Protein AF-A0A379WI39-F1 (afdb_monomer_lite)

pLDDT: mean 92.32, std 11.89, range [29.0, 98.25]

Radius of gyration: 22.96 Å; chains: 1; bounding box: 51×31×56 Å

Structure (mmCIF, N/CA/C/O backbone):
data_AF-A0A379WI39-F1
#
_entry.id   AF-A0A379WI39-F1
#
loop_
_atom_site.group_PDB
_atom_site.id
_atom_site.type_symbol
_atom_site.label_atom_id
_atom_site.label_alt_id
_atom_site.label_comp_id
_atom_site.label_asym_id
_atom_site.label_entity_id
_atom_site.label_seq_id
_atom_site.pdbx_PDB_ins_code
_atom_site.Cartn_x
_atom_site.Cartn_y
_atom_site.Cartn_z
_atom_site.occupancy
_atom_site.B_iso_or_equiv
_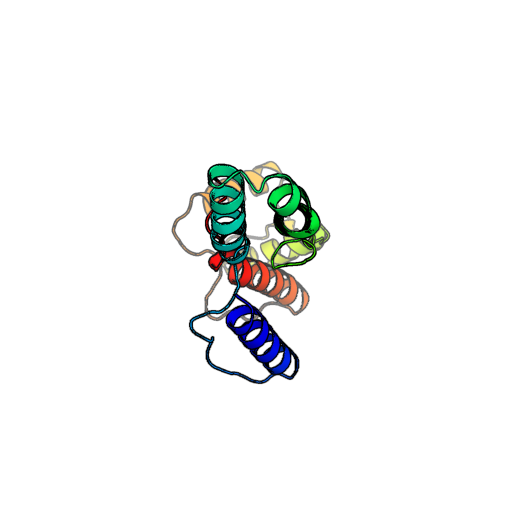atom_site.auth_seq_id
_atom_site.auth_comp_id
_atom_site.auth_asym_id
_atom_site.auth_atom_id
_atom_site.pdbx_PDB_model_num
ATOM 1 N N . MET A 1 1 ? -13.507 -6.486 20.618 1.00 90.75 1 MET A N 1
ATOM 2 C CA . MET A 1 1 ? -12.494 -5.606 19.985 1.00 90.75 1 MET A CA 1
ATOM 3 C C . MET A 1 1 ? -11.083 -5.820 20.531 1.00 90.75 1 MET A C 1
ATOM 5 O O . MET A 1 1 ? -10.222 -6.226 19.765 1.00 90.75 1 MET A O 1
ATOM 9 N N . ARG A 1 2 ? -10.839 -5.616 21.837 1.00 94.44 2 ARG A N 1
ATOM 10 C CA . ARG A 1 2 ? -9.501 -5.724 22.462 1.00 94.44 2 ARG A CA 1
ATOM 11 C C . ARG A 1 2 ? -8.707 -6.976 22.065 1.00 94.44 2 ARG A C 1
ATOM 13 O O . ARG A 1 2 ? -7.554 -6.861 21.680 1.00 94.44 2 ARG A O 1
ATOM 20 N N . ALA A 1 3 ? -9.335 -8.153 22.085 1.00 94.06 3 ALA A N 1
ATOM 21 C CA . ALA A 1 3 ? -8.680 -9.402 21.686 1.00 94.06 3 ALA A CA 1
ATOM 22 C C . ALA A 1 3 ? -8.171 -9.389 20.227 1.00 94.06 3 ALA A C 1
ATOM 24 O O . ALA A 1 3 ? -7.095 -9.905 19.954 1.00 94.06 3 ALA A O 1
ATOM 25 N N . ARG A 1 4 ? -8.901 -8.752 19.297 1.00 94.56 4 ARG A N 1
ATOM 26 C CA . ARG A 1 4 ? -8.486 -8.615 17.888 1.00 94.56 4 ARG A CA 1
ATOM 27 C C . ARG A 1 4 ? -7.301 -7.664 17.726 1.00 94.56 4 ARG A C 1
ATOM 29 O O . ARG A 1 4 ? -6.412 -7.948 16.929 1.00 94.56 4 ARG A O 1
ATOM 36 N N . LEU A 1 5 ? -7.281 -6.569 18.491 1.00 95.44 5 LEU A N 1
ATOM 37 C CA . LEU A 1 5 ? -6.147 -5.641 18.540 1.00 95.44 5 LEU A CA 1
ATOM 38 C C . LEU A 1 5 ? -4.887 -6.356 19.035 1.00 95.44 5 LEU A C 1
ATOM 40 O O . LEU A 1 5 ? -3.885 -6.353 18.330 1.00 95.44 5 LEU A O 1
ATOM 44 N N . MET A 1 6 ? -4.977 -7.049 20.174 1.00 95.88 6 MET A N 1
ATOM 45 C CA . MET A 1 6 ? -3.852 -7.798 20.747 1.00 95.88 6 MET A CA 1
ATOM 46 C C . MET A 1 6 ? -3.352 -8.895 19.800 1.00 95.88 6 MET A C 1
ATOM 48 O O . MET A 1 6 ? -2.160 -8.981 19.535 1.00 95.88 6 MET A O 1
ATOM 52 N N . ALA A 1 7 ? -4.258 -9.676 19.200 1.00 94.94 7 ALA A N 1
ATOM 53 C CA . ALA A 1 7 ? -3.880 -10.698 18.223 1.00 94.94 7 ALA A CA 1
ATOM 54 C C . ALA A 1 7 ? -3.191 -10.103 16.981 1.00 94.94 7 ALA A C 1
ATOM 56 O O . ALA A 1 7 ? -2.248 -10.690 16.452 1.00 94.94 7 ALA A O 1
ATOM 57 N N . THR A 1 8 ? -3.649 -8.935 16.517 1.00 95.69 8 THR A N 1
ATOM 58 C CA . THR A 1 8 ? -3.022 -8.225 15.393 1.00 95.69 8 THR A CA 1
ATOM 59 C C . THR A 1 8 ? -1.637 -7.713 15.771 1.00 95.69 8 THR A C 1
ATOM 61 O O . THR A 1 8 ? -0.699 -7.910 15.004 1.00 95.69 8 THR A O 1
ATOM 64 N N . GLN A 1 9 ? -1.496 -7.109 16.952 1.00 96.25 9 GLN A N 1
ATOM 65 C CA . GLN A 1 9 ? -0.221 -6.616 17.465 1.00 96.25 9 GLN A CA 1
ATOM 66 C C . GLN A 1 9 ? 0.806 -7.748 17.571 1.00 96.25 9 GLN A C 1
ATOM 68 O O . GLN A 1 9 ? 1.861 -7.660 16.949 1.00 96.25 9 GLN A O 1
ATOM 73 N N . SER A 1 10 ? 0.477 -8.842 18.265 1.00 95.69 10 SER A N 1
ATOM 74 C CA . SER A 1 10 ? 1.395 -9.977 18.425 1.00 95.69 10 SER A CA 1
ATOM 75 C C . SER A 1 10 ? 1.789 -10.597 17.082 1.00 95.69 10 SER A C 1
ATOM 77 O O . SER A 1 10 ? 2.948 -10.952 16.873 1.00 95.69 10 SER A O 1
ATOM 79 N N . TRP A 1 11 ? 0.847 -10.691 16.136 1.00 96.12 11 TRP A N 1
ATOM 80 C CA . TRP A 1 11 ? 1.156 -11.174 14.791 1.00 96.12 11 TRP A CA 1
ATOM 81 C C . TRP A 1 11 ? 2.109 -10.228 14.046 1.00 96.12 11 TRP A C 1
ATOM 83 O O . TRP A 1 11 ? 3.061 -10.692 13.422 1.00 96.12 11 TRP A O 1
ATOM 93 N N . LEU A 1 12 ? 1.894 -8.909 14.117 1.00 94.81 12 LEU A N 1
ATOM 94 C CA . LEU A 1 12 ? 2.781 -7.922 13.492 1.00 94.81 12 LEU A CA 1
ATOM 95 C C . LEU A 1 12 ? 4.182 -7.926 14.120 1.00 94.81 12 LEU A C 1
ATOM 97 O O . LEU A 1 12 ? 5.163 -7.876 13.382 1.00 94.81 12 LEU A O 1
ATOM 101 N N . GLU A 1 13 ? 4.292 -8.045 15.442 1.00 96.50 13 GLU A N 1
ATOM 102 C CA . GLU A 1 13 ? 5.575 -8.128 16.155 1.00 96.50 13 GLU A CA 1
ATOM 103 C C . GLU A 1 13 ? 6.396 -9.348 15.719 1.00 96.50 13 GLU A C 1
ATOM 105 O O . GLU A 1 13 ? 7.577 -9.218 15.399 1.00 96.50 13 GLU A O 1
ATOM 110 N N . ALA A 1 14 ? 5.771 -10.523 15.622 1.00 95.56 14 ALA A N 1
ATOM 111 C CA . ALA A 1 14 ? 6.433 -11.722 15.111 1.00 95.56 14 ALA A CA 1
ATOM 112 C C . ALA A 1 14 ? 6.872 -11.556 13.644 1.00 95.56 14 ALA A C 1
ATOM 114 O O . ALA A 1 14 ? 7.993 -11.903 13.269 1.00 95.56 14 ALA A O 1
ATOM 115 N N . ARG A 1 15 ? 6.025 -10.941 12.805 1.00 94.56 15 ARG A N 1
ATOM 116 C CA . ARG A 1 15 ? 6.365 -10.636 11.405 1.00 94.56 15 ARG A CA 1
ATOM 117 C C . ARG A 1 15 ? 7.549 -9.676 11.285 1.00 94.56 15 ARG A C 1
ATOM 119 O O . ARG A 1 15 ? 8.347 -9.846 10.366 1.00 94.56 15 ARG A O 1
ATOM 126 N N . LEU A 1 16 ? 7.662 -8.692 12.179 1.00 94.25 16 LEU A N 1
ATOM 127 C CA . LEU A 1 16 ? 8.796 -7.761 12.235 1.00 94.25 16 LEU A CA 1
ATOM 128 C C . LEU A 1 16 ? 10.098 -8.460 12.646 1.00 94.25 16 LEU A C 1
ATOM 130 O O . LEU A 1 16 ? 11.157 -8.097 12.147 1.00 94.25 16 LEU A O 1
ATOM 134 N N . LYS A 1 17 ? 10.019 -9.509 13.474 1.00 95.75 17 LYS A N 1
ATOM 135 C CA . LYS A 1 17 ? 11.155 -10.380 13.830 1.00 95.75 17 LYS A CA 1
ATOM 136 C C . LYS A 1 17 ? 11.545 -11.377 12.727 1.00 95.75 17 LYS A C 1
ATOM 138 O O . LYS A 1 17 ? 12.479 -12.151 12.903 1.00 95.75 17 LYS A O 1
ATOM 143 N N . GLY A 1 18 ? 10.845 -11.375 11.591 1.00 93.88 18 GLY A N 1
ATOM 144 C CA . GLY A 1 18 ? 11.093 -12.289 10.472 1.00 93.88 18 GLY A CA 1
ATOM 145 C C . GLY A 1 18 ? 10.376 -13.638 10.581 1.00 93.88 18 GLY A C 1
ATOM 146 O O . GLY A 1 18 ? 10.534 -14.489 9.703 1.00 93.88 18 GLY A O 1
ATOM 147 N N . GLU A 1 19 ? 9.545 -13.840 11.605 1.00 94.75 19 GLU A N 1
ATOM 148 C CA . GLU A 1 19 ? 8.811 -15.088 11.800 1.00 94.75 19 GLU A CA 1
ATOM 149 C C . GLU A 1 19 ? 7.648 -15.217 10.804 1.00 94.75 19 GLU A C 1
ATOM 151 O O . GLU A 1 19 ? 6.927 -14.262 10.489 1.00 94.75 19 GLU A O 1
ATOM 156 N N . LYS A 1 20 ? 7.424 -16.435 10.303 1.00 89.94 20 LYS A N 1
ATOM 157 C CA . LYS A 1 20 ? 6.329 -16.746 9.374 1.00 89.94 20 LYS A CA 1
ATOM 158 C C . LYS A 1 20 ? 5.200 -17.461 10.108 1.00 89.94 20 LYS A C 1
ATOM 160 O O . LYS A 1 20 ? 5.065 -18.675 10.017 1.00 89.94 20 LYS A O 1
ATOM 165 N N . LEU A 1 21 ? 4.367 -16.690 10.800 1.00 88.94 21 LEU A N 1
ATOM 166 C CA . LEU A 1 21 ? 3.165 -17.205 11.458 1.00 88.94 21 LEU A CA 1
ATOM 167 C C . LEU A 1 21 ? 1.931 -17.137 10.541 1.00 88.94 21 LEU A C 1
ATOM 169 O O . LEU A 1 21 ? 1.797 -16.180 9.759 1.00 88.94 21 LEU A O 1
ATOM 173 N N . PRO A 1 22 ? 0.998 -18.104 10.652 1.00 90.94 22 PRO A N 1
ATOM 174 C CA . PRO A 1 22 ? -0.302 -18.005 10.002 1.00 90.94 22 PRO A CA 1
ATOM 175 C C . PRO A 1 22 ? -1.044 -16.752 10.483 1.00 90.94 22 PRO A C 1
ATOM 177 O O . PRO A 1 22 ? -0.882 -16.301 11.617 1.00 90.94 22 PRO A O 1
ATOM 180 N N . LYS A 1 23 ? -1.848 -16.156 9.598 1.00 90.81 23 LYS A N 1
ATOM 181 C CA . LYS A 1 23 ? -2.651 -14.979 9.951 1.00 90.81 23 LYS A CA 1
ATOM 182 C C . LYS A 1 23 ? -3.746 -15.389 10.943 1.00 90.81 23 LYS A C 1
ATOM 184 O O . LYS A 1 23 ? -4.463 -16.347 10.651 1.00 90.81 23 LYS A O 1
ATOM 189 N N . PRO A 1 24 ? -3.932 -14.672 12.064 1.00 92.31 24 PRO A N 1
ATOM 190 C CA . PRO A 1 24 ? -5.048 -14.941 12.960 1.00 92.31 24 PRO A CA 1
ATOM 191 C C . PRO A 1 24 ? -6.375 -14.591 12.274 1.00 92.31 24 PRO A C 1
ATOM 193 O O . PRO A 1 24 ? -6.450 -13.626 11.512 1.00 92.31 24 PRO A O 1
ATOM 196 N N . ALA A 1 25 ? -7.443 -15.331 12.584 1.00 88.19 25 ALA A N 1
ATOM 197 C CA . ALA A 1 25 ? -8.763 -15.135 11.971 1.00 88.19 25 ALA A CA 1
ATOM 198 C C . ALA A 1 25 ? -9.328 -13.711 12.165 1.00 88.19 25 ALA A C 1
ATOM 2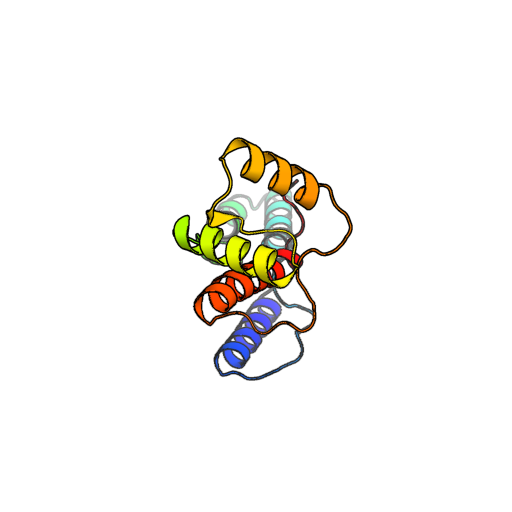00 O O . ALA A 1 25 ? -10.058 -13.203 11.322 1.00 88.19 25 ALA A O 1
ATOM 201 N N . GLY A 1 26 ? -8.969 -13.045 13.268 1.00 88.94 26 GLY A N 1
ATOM 202 C CA . GLY A 1 26 ? -9.448 -11.706 13.617 1.00 88.94 26 GLY A CA 1
ATOM 203 C C . GLY A 1 26 ? -8.550 -10.543 13.186 1.00 88.94 26 GLY A C 1
ATOM 204 O O . GLY A 1 26 ? -8.771 -9.441 13.699 1.00 88.94 26 GLY A O 1
ATOM 205 N N . LEU A 1 27 ? -7.554 -10.776 12.319 1.00 94.00 27 LEU A N 1
ATOM 206 C CA . LEU A 1 27 ? -6.553 -9.778 11.918 1.00 94.00 27 LEU A CA 1
ATOM 207 C C . LEU A 1 27 ? -7.206 -8.488 11.396 1.00 94.00 27 LEU A C 1
ATOM 209 O O . LEU A 1 27 ? -8.094 -8.526 10.540 1.00 94.00 27 LEU A O 1
ATOM 213 N N . LEU A 1 28 ? -6.749 -7.346 11.907 1.00 93.75 28 LEU A N 1
ATOM 214 C CA . LEU A 1 28 ? -7.193 -6.033 11.449 1.00 93.75 28 LEU A CA 1
ATOM 215 C C . LEU A 1 28 ? -6.379 -5.601 10.225 1.00 93.75 28 LEU A C 1
ATOM 217 O O . LEU A 1 28 ? -5.158 -5.473 10.281 1.00 93.75 28 LEU A O 1
ATOM 221 N N . THR A 1 29 ? -7.070 -5.382 9.113 1.00 92.56 29 THR A N 1
ATOM 222 C CA . THR A 1 29 ? -6.516 -4.950 7.823 1.00 92.56 29 THR A CA 1
ATOM 223 C C . THR A 1 29 ? -7.243 -3.739 7.243 1.00 92.56 29 THR A C 1
ATOM 225 O O . THR A 1 29 ? -6.687 -3.061 6.383 1.00 92.56 29 THR A O 1
ATOM 228 N N . GLN A 1 30 ? -8.469 -3.468 7.693 1.00 92.38 30 GLN A N 1
ATOM 229 C CA . GLN A 1 30 ? -9.341 -2.408 7.190 1.00 92.38 30 GLN A CA 1
ATOM 230 C C . GLN A 1 30 ? -9.916 -1.580 8.346 1.00 92.38 30 GLN A C 1
ATOM 232 O O . GLN A 1 30 ? -10.128 -2.095 9.446 1.00 92.38 30 GLN A O 1
ATOM 237 N N . ASN A 1 31 ? -10.178 -0.295 8.100 1.00 93.81 31 ASN A N 1
ATOM 238 C CA . ASN A 1 31 ? -10.674 0.626 9.129 1.00 93.81 31 ASN A CA 1
ATOM 239 C C . ASN A 1 31 ? -12.100 0.271 9.561 1.00 93.81 31 ASN A C 1
ATOM 241 O O . ASN A 1 31 ? -12.458 0.458 10.721 1.00 93.81 31 ASN A O 1
ATOM 245 N N . GLU A 1 32 ? -12.883 -0.295 8.650 1.00 94.38 32 GLU A N 1
ATOM 246 C CA . GLU A 1 32 ? -14.259 -0.756 8.834 1.00 94.38 32 GLU A CA 1
ATOM 247 C C . GLU A 1 32 ? -14.338 -1.767 9.981 1.00 94.38 32 GLU A C 1
ATOM 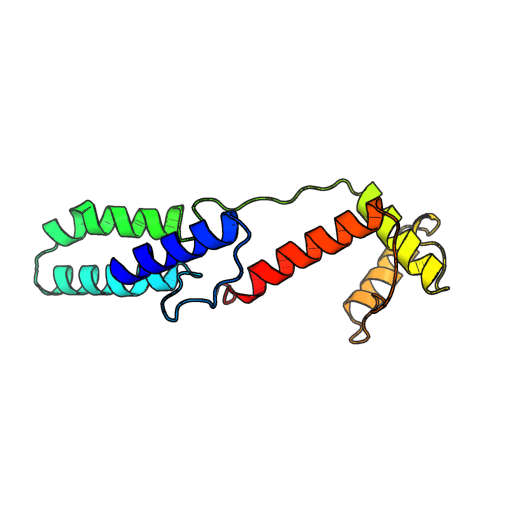249 O O . GLU A 1 32 ? -15.205 -1.676 10.845 1.00 94.38 32 GLU A O 1
ATOM 254 N N . GLN A 1 33 ? -13.329 -2.638 10.089 1.00 94.81 33 GLN A N 1
ATOM 255 C CA . GLN A 1 33 ? -13.240 -3.635 11.152 1.00 94.81 33 GLN A CA 1
ATOM 256 C C . GLN A 1 33 ? -13.083 -3.029 12.555 1.00 94.81 33 GLN A C 1
ATOM 258 O O . GLN A 1 33 ? -13.363 -3.727 13.530 1.00 94.81 33 GLN A O 1
ATOM 263 N N . LEU A 1 34 ? -12.612 -1.779 12.664 1.00 95.56 34 LEU A N 1
ATOM 264 C CA . LEU A 1 34 ? -12.616 -0.989 13.900 1.00 95.56 34 LEU A CA 1
ATOM 265 C C . LEU A 1 34 ? -13.896 -0.159 14.018 1.00 95.56 34 LEU A C 1
ATOM 267 O O . LEU A 1 34 ? -14.489 -0.095 15.094 1.00 95.56 34 LEU A O 1
ATOM 271 N N . TRP A 1 35 ? -14.301 0.471 12.915 1.00 96.94 35 TRP A N 1
ATOM 272 C CA . TRP A 1 35 ? -15.414 1.408 12.850 1.00 96.94 35 TRP A CA 1
ATOM 273 C C . TRP A 1 35 ? -16.749 0.758 13.202 1.00 96.94 35 TRP A C 1
ATOM 275 O O . TRP A 1 35 ? -17.433 1.254 14.089 1.00 96.94 35 TRP A O 1
ATOM 285 N N . GLU A 1 36 ? -17.107 -0.348 12.549 1.00 97.00 36 GLU A N 1
ATOM 286 C CA . GLU A 1 36 ? -18.417 -1.001 12.677 1.00 97.00 36 GLU A CA 1
ATOM 287 C C . GLU A 1 36 ? -18.832 -1.252 14.137 1.00 97.00 36 GLU A C 1
ATOM 289 O O . GLU A 1 36 ? -19.869 -0.735 14.556 1.00 97.00 36 GLU A O 1
ATOM 294 N N . PRO A 1 37 ? -18.042 -1.963 14.964 1.00 97.06 37 PRO A N 1
ATOM 295 C CA . PRO A 1 37 ? -18.437 -2.225 16.346 1.00 97.06 37 PRO A CA 1
ATOM 296 C C . PRO A 1 37 ? -18.415 -0.974 17.235 1.00 97.06 37 PRO A C 1
ATOM 298 O O . PRO A 1 37 ? -19.217 -0.887 18.159 1.00 97.06 37 PRO A O 1
ATOM 301 N N . LEU A 1 38 ? -17.530 -0.001 16.984 1.00 97.56 38 LEU A N 1
ATOM 302 C CA . LEU A 1 38 ? -17.522 1.257 17.745 1.00 97.56 38 LEU A CA 1
ATOM 303 C C . LEU A 1 38 ? -18.744 2.116 17.406 1.00 97.56 38 LEU A C 1
ATOM 305 O O . LEU A 1 38 ? -19.361 2.708 18.291 1.00 97.56 38 LEU A O 1
ATOM 309 N N . TYR A 1 39 ? -19.113 2.155 16.128 1.00 97.94 39 TYR A N 1
ATOM 310 C CA . TYR A 1 39 ? -20.255 2.911 15.645 1.00 97.94 39 TYR A CA 1
ATOM 311 C C . TYR A 1 39 ? -21.577 2.278 16.092 1.00 97.94 39 TYR A C 1
ATOM 313 O O . TYR A 1 39 ? -22.488 3.003 16.481 1.00 97.94 39 TYR A O 1
ATOM 321 N N . ALA A 1 40 ? -21.655 0.945 16.161 1.00 98.12 40 ALA A N 1
ATOM 322 C CA . ALA A 1 40 ? -22.796 0.247 16.754 1.00 98.12 40 ALA A CA 1
ATOM 323 C C . ALA A 1 40 ? -23.009 0.641 18.229 1.00 98.12 40 ALA A C 1
ATOM 325 O O . ALA A 1 40 ? -24.128 0.971 18.624 1.00 98.12 40 ALA A O 1
ATOM 326 N N . CYS A 1 41 ? -21.938 0.695 19.035 1.00 97.62 41 CYS A N 1
ATOM 327 C CA . CYS A 1 41 ? -22.021 1.196 20.412 1.00 97.62 41 CYS A CA 1
ATOM 328 C C . CYS A 1 41 ? -22.496 2.655 20.458 1.00 97.62 41 CYS A C 1
ATOM 330 O O . CYS A 1 41 ? -23.333 3.003 21.288 1.00 97.62 41 CYS A O 1
ATOM 332 N N . TYR A 1 42 ? -21.994 3.501 19.555 1.00 98.19 42 TYR A N 1
ATOM 333 C CA . TYR A 1 42 ? -22.385 4.909 19.478 1.00 98.19 42 TYR A CA 1
ATOM 334 C C . TYR A 1 42 ? -23.880 5.058 19.183 1.00 98.19 42 TYR A C 1
ATOM 336 O O . TYR A 1 42 ? -24.582 5.760 19.909 1.00 98.19 42 TYR A O 1
ATOM 344 N N . GLN A 1 43 ? -24.384 4.350 18.168 1.00 98.25 43 GLN A N 1
ATOM 345 C CA . GLN A 1 43 ? -25.803 4.362 17.809 1.00 98.25 43 GLN A CA 1
ATOM 346 C C . GLN A 1 43 ? -26.686 3.858 18.955 1.00 98.25 43 GLN A C 1
ATOM 348 O O . GLN A 1 43 ? -27.701 4.482 19.256 1.00 98.25 43 GLN A O 1
ATOM 353 N N . SER A 1 44 ? -26.277 2.783 19.636 1.00 98.19 44 SER A N 1
ATOM 354 C CA . SER A 1 44 ? -27.013 2.257 20.789 1.00 98.19 44 SER A CA 1
ATOM 355 C C . SER A 1 44 ? -27.079 3.262 21.940 1.00 98.19 44 SER A C 1
ATOM 357 O O . SER A 1 44 ? -28.151 3.465 22.503 1.00 98.19 44 SER A O 1
ATOM 359 N N . LEU A 1 45 ? -25.964 3.914 22.286 1.00 97.94 45 LEU A N 1
ATOM 360 C CA . LEU A 1 45 ? -25.940 4.914 23.358 1.00 97.94 45 LEU A CA 1
ATOM 361 C C . LEU A 1 45 ? -26.828 6.116 23.023 1.00 97.94 45 LEU A C 1
ATOM 363 O O . LEU A 1 45 ? -27.542 6.603 23.898 1.00 97.94 45 LEU A O 1
ATOM 367 N N . GLN A 1 46 ? -26.827 6.561 21.764 1.00 97.62 46 GLN A N 1
ATOM 368 C CA . GLN A 1 46 ? -27.707 7.644 21.325 1.00 97.62 46 GLN A CA 1
ATOM 369 C C . GLN A 1 46 ? -29.184 7.254 21.418 1.00 97.62 46 GLN A C 1
ATOM 371 O O . GLN A 1 46 ? -29.981 8.009 21.972 1.00 97.62 46 GLN A O 1
ATOM 376 N N . ALA A 1 47 ? -29.544 6.059 20.944 1.00 97.75 47 ALA A N 1
ATOM 377 C CA . ALA A 1 47 ? -30.919 5.564 21.004 1.00 97.75 47 ALA A CA 1
ATOM 378 C C . ALA A 1 47 ? -31.434 5.415 22.447 1.00 97.75 47 ALA A C 1
ATOM 380 O O . ALA A 1 47 ? -32.613 5.639 22.707 1.00 97.75 47 ALA A O 1
ATOM 381 N N . CYS A 1 48 ? -30.553 5.090 23.397 1.00 97.62 48 CYS A N 1
ATOM 382 C CA . CYS A 1 48 ? -30.889 4.974 24.818 1.00 97.62 48 CYS A CA 1
ATOM 383 C C . CYS A 1 48 ? -30.831 6.308 25.594 1.00 97.62 48 CYS A C 1
ATOM 385 O O . CYS A 1 48 ? -30.876 6.289 26.822 1.00 97.62 48 CYS A O 1
ATOM 387 N N . GLY A 1 49 ? -30.683 7.457 24.923 1.00 96.94 49 GLY A N 1
ATOM 388 C CA . GLY A 1 49 ? -30.615 8.771 25.581 1.00 96.94 49 GLY A CA 1
ATOM 389 C C . GLY A 1 49 ? -29.297 9.053 26.316 1.00 96.94 49 GLY A C 1
ATOM 390 O O . GLY A 1 49 ? -29.175 10.059 27.011 1.00 96.94 49 GLY A O 1
ATOM 391 N N . MET A 1 50 ? -28.274 8.212 26.140 1.00 97.12 50 ME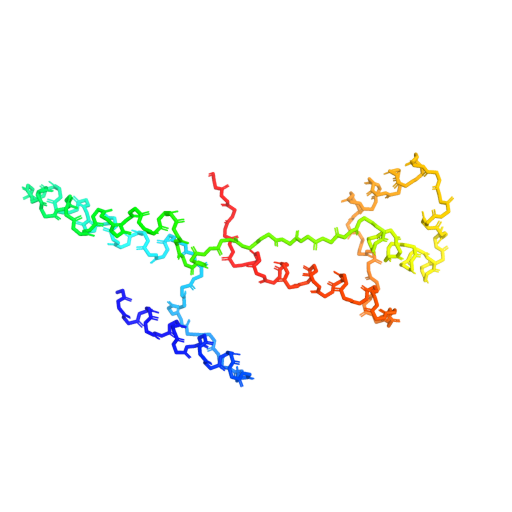T A N 1
ATOM 392 C CA . MET A 1 50 ? -26.942 8.355 26.745 1.00 97.12 50 MET A CA 1
ATOM 393 C C . MET A 1 50 ? -25.979 9.150 25.847 1.00 97.12 50 MET A C 1
ATOM 395 O O . MET A 1 50 ? -24.791 8.833 25.733 1.00 97.12 50 MET A O 1
ATOM 399 N N . GLY A 1 51 ? -26.476 10.206 25.200 1.00 95.62 51 GLY A N 1
ATOM 400 C CA . GLY A 1 51 ? -25.711 10.975 24.215 1.00 95.62 51 GLY A CA 1
ATOM 401 C C . GLY A 1 51 ? -24.465 11.664 24.776 1.00 95.62 51 GLY A C 1
ATOM 402 O O . 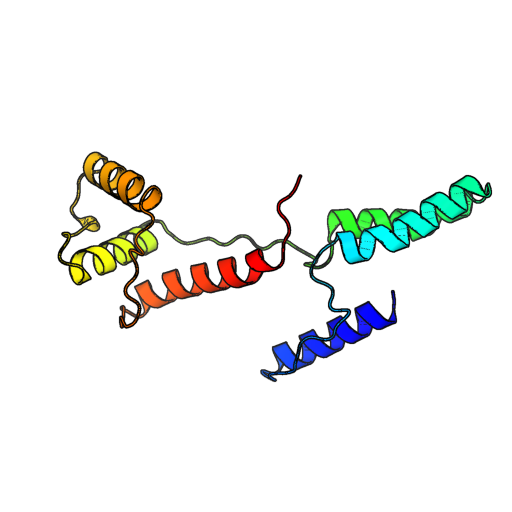GLY A 1 51 ? -23.465 11.778 24.072 1.00 95.62 51 GLY A O 1
ATOM 403 N N . ILE A 1 52 ? -24.474 12.057 26.055 1.00 96.81 52 ILE A N 1
ATOM 404 C CA . ILE A 1 52 ? -23.299 12.636 26.733 1.00 96.81 52 ILE A CA 1
ATOM 405 C C . ILE A 1 52 ? -22.140 11.627 26.756 1.00 96.81 52 ILE A C 1
ATOM 407 O O . ILE A 1 52 ? -21.004 11.987 26.465 1.00 96.81 52 ILE A O 1
ATOM 411 N N . ILE A 1 53 ? -22.435 10.350 27.025 1.00 95.88 53 ILE A N 1
ATOM 412 C CA . ILE A 1 53 ? -21.439 9.270 27.018 1.00 95.88 53 ILE A CA 1
ATOM 413 C C . ILE A 1 53 ? -20.993 8.980 25.581 1.00 95.88 53 ILE A C 1
ATOM 415 O O . ILE A 1 53 ? -19.796 8.885 25.309 1.00 95.88 53 ILE A O 1
ATOM 419 N N . ALA A 1 54 ? -21.945 8.888 24.643 1.00 96.44 54 ALA A N 1
ATOM 420 C CA . ALA A 1 54 ? -21.654 8.630 23.232 1.00 96.44 54 ALA A CA 1
ATOM 421 C C . ALA A 1 54 ? -20.708 9.684 22.628 1.00 96.44 54 ALA A C 1
ATOM 423 O O . ALA A 1 54 ? -19.808 9.347 21.859 1.00 96.44 54 ALA A O 1
ATOM 424 N N . ASN A 1 55 ? -20.899 10.953 22.998 1.00 97.19 55 ASN A N 1
ATOM 425 C CA . ASN A 1 55 ? -20.143 12.095 22.489 1.00 97.19 55 ASN A CA 1
ATOM 426 C C . ASN A 1 55 ? -18.829 12.377 23.246 1.00 97.19 55 ASN A C 1
ATOM 428 O O . ASN A 1 55 ? -18.154 13.350 22.916 1.00 97.19 55 ASN A O 1
ATOM 432 N N . GLY A 1 56 ? -18.462 11.548 24.229 1.00 97.12 56 GLY A N 1
ATOM 433 C CA . GLY A 1 56 ? -17.168 11.605 24.914 1.00 97.12 56 GLY A CA 1
ATOM 434 C C . GLY A 1 56 ? -16.076 10.814 24.182 1.00 97.12 56 GLY A C 1
ATOM 435 O O . GLY A 1 56 ? -15.910 10.906 22.965 1.00 97.12 56 GLY A O 1
ATOM 436 N N . GLU A 1 57 ? -15.347 9.972 24.919 1.00 97.25 57 GLU A N 1
ATOM 437 C CA . GLU A 1 57 ? -14.194 9.210 24.403 1.00 97.25 57 GLU A CA 1
ATOM 438 C C . GLU A 1 57 ? -14.523 8.292 23.214 1.00 97.25 57 GLU A C 1
ATOM 440 O O . GLU A 1 57 ? -13.658 8.005 22.376 1.00 97.25 57 GLU A O 1
ATOM 445 N N . LEU A 1 58 ? -15.772 7.824 23.115 1.00 97.38 58 LEU A N 1
ATOM 446 C CA . LEU A 1 58 ? -16.212 6.993 21.998 1.00 97.38 58 LEU A CA 1
ATOM 447 C C . LEU A 1 58 ? -16.196 7.774 20.679 1.00 97.38 58 LEU A C 1
ATOM 449 O O . LEU A 1 58 ? -15.684 7.273 19.674 1.00 97.38 58 LEU A O 1
ATOM 453 N N . LEU A 1 59 ? -16.702 9.009 20.686 1.00 97.69 59 LEU A N 1
ATOM 454 C CA . LEU A 1 59 ? -16.676 9.890 19.521 1.00 97.69 59 LEU A CA 1
ATOM 455 C C . LEU A 1 59 ? -15.240 10.260 19.133 1.00 97.69 59 LEU A C 1
ATOM 457 O O . LEU A 1 59 ? -14.896 10.235 17.948 1.00 97.69 59 LEU A O 1
ATOM 461 N N . ASP A 1 60 ? -14.380 10.526 20.115 1.00 98.06 60 ASP A N 1
ATOM 462 C CA . ASP A 1 60 ? -12.958 10.780 19.868 1.00 98.06 60 ASP A CA 1
ATOM 463 C C . ASP A 1 60 ? -12.263 9.572 19.237 1.00 98.06 60 ASP A C 1
ATOM 465 O O . ASP A 1 60 ? -11.480 9.711 18.293 1.00 98.06 60 ASP A O 1
ATOM 469 N N . THR A 1 61 ? -12.586 8.365 19.697 1.00 97.56 61 THR A N 1
ATOM 470 C CA . THR A 1 61 ? -12.040 7.132 19.123 1.00 97.56 61 THR A CA 1
ATOM 471 C C . THR A 1 61 ? -12.534 6.914 17.693 1.00 97.56 61 THR A C 1
ATOM 473 O O . THR A 1 61 ? -11.729 6.601 16.818 1.00 97.56 61 THR A O 1
ATOM 476 N N . LEU A 1 62 ? -13.819 7.152 17.408 1.00 97.81 62 LEU A N 1
ATOM 477 C CA . LEU A 1 62 ? -14.363 7.097 16.044 1.00 97.81 62 LEU A CA 1
ATOM 478 C C . LEU A 1 62 ? -13.642 8.077 15.104 1.00 97.81 62 LEU A C 1
ATOM 480 O O . LEU A 1 62 ? -13.235 7.697 14.001 1.00 97.81 62 LEU A O 1
ATOM 484 N N . ARG A 1 63 ? -13.405 9.316 15.553 1.00 97.75 63 ARG A N 1
ATOM 485 C CA . ARG A 1 63 ? -12.635 10.318 14.795 1.00 97.75 63 ARG A CA 1
ATOM 486 C C . ARG A 1 63 ? -11.204 9.848 14.526 1.00 97.75 63 ARG A C 1
ATOM 488 O O . ARG A 1 63 ? -10.738 9.949 13.391 1.00 97.75 63 ARG A O 1
ATOM 495 N N . ARG A 1 64 ? -10.527 9.262 15.520 1.00 97.69 64 ARG A N 1
ATOM 496 C CA . ARG A 1 64 ? -9.173 8.693 15.366 1.00 97.69 64 ARG A CA 1
ATOM 497 C C . ARG A 1 64 ? -9.140 7.522 14.383 1.00 97.69 64 ARG A C 1
ATOM 499 O O . ARG A 1 64 ? -8.207 7.433 13.591 1.00 97.69 64 ARG A O 1
ATOM 506 N N . VAL A 1 65 ? -10.162 6.665 14.368 1.00 95.88 65 VAL A N 1
ATOM 507 C CA . VAL A 1 65 ? -10.264 5.567 13.387 1.00 95.88 65 VAL A CA 1
ATOM 508 C C . VAL A 1 65 ? -10.359 6.104 11.955 1.00 95.88 65 VAL A C 1
ATOM 510 O O . VAL A 1 65 ? -9.749 5.533 11.055 1.00 95.88 65 VAL A O 1
ATOM 513 N N . LYS A 1 66 ? -11.072 7.212 11.723 1.00 92.94 66 LYS A N 1
ATOM 514 C CA . LYS A 1 66 ? -11.136 7.851 10.394 1.00 92.94 66 LYS A CA 1
ATOM 515 C C . LYS A 1 66 ? -9.854 8.606 10.036 1.00 92.94 66 LYS A C 1
ATOM 517 O O . LYS A 1 66 ? -9.441 8.559 8.882 1.00 92.94 66 LYS A O 1
ATOM 522 N N . CYS A 1 67 ? -9.245 9.292 11.002 1.00 93.94 67 CYS A N 1
ATOM 523 C CA . CYS A 1 67 ? -8.057 10.119 10.782 1.00 93.94 67 CYS A CA 1
ATOM 524 C C . CYS A 1 67 ? -6.785 9.279 10.578 1.00 93.94 67 CYS A C 1
ATOM 526 O O . CYS A 1 67 ? -6.039 9.519 9.632 1.00 93.94 67 CYS A O 1
ATOM 528 N N . PHE A 1 68 ? -6.575 8.268 11.423 1.00 95.00 68 PHE A N 1
ATOM 529 C CA . PHE A 1 68 ? -5.363 7.444 11.439 1.00 95.00 68 PHE A CA 1
ATOM 530 C C . PHE A 1 68 ? -5.619 6.020 10.930 1.00 95.00 68 PHE A C 1
ATOM 532 O O . PHE A 1 68 ? -4.898 5.498 10.077 1.00 95.00 68 PHE A O 1
ATOM 539 N N . GLY A 1 69 ? -6.685 5.391 11.430 1.00 92.62 69 GLY A N 1
ATOM 540 C CA . GLY A 1 69 ? -7.075 4.034 11.053 1.00 92.62 69 GLY A CA 1
ATOM 541 C C . GLY A 1 69 ? -6.051 2.952 11.404 1.00 92.62 69 GLY A C 1
ATOM 542 O O . GLY A 1 69 ? -5.120 3.162 12.177 1.00 92.62 69 GLY A O 1
ATOM 543 N N . VAL A 1 70 ? -6.228 1.771 10.809 1.00 93.19 70 VAL A N 1
ATOM 544 C CA . VAL A 1 70 ? -5.325 0.618 10.946 1.00 93.19 70 VAL A CA 1
ATOM 545 C C . VAL A 1 70 ? -3.881 0.917 10.512 1.00 93.19 70 VAL A C 1
ATOM 547 O O . VAL A 1 70 ? -2.976 0.474 11.216 1.00 93.19 70 VAL A O 1
ATOM 550 N N . PRO A 1 71 ? -3.606 1.635 9.399 1.00 91.12 71 PRO A N 1
ATOM 551 C CA . PRO A 1 71 ? -2.224 1.888 8.994 1.00 91.12 71 PRO A CA 1
ATOM 552 C C . PRO A 1 71 ? -1.528 2.976 9.823 1.00 91.12 71 PRO A C 1
ATOM 554 O O . PRO A 1 71 ? -0.330 3.164 9.631 1.00 91.12 71 PRO A O 1
ATOM 557 N N . LEU A 1 72 ? -2.245 3.679 10.714 1.00 92.31 72 LEU A N 1
ATOM 558 C CA . LEU A 1 72 ? -1.819 4.874 11.454 1.00 92.31 72 LEU A CA 1
ATOM 559 C C . LEU A 1 72 ? -1.539 6.086 10.549 1.00 92.31 72 LEU A C 1
ATOM 561 O O . LEU A 1 72 ? -2.154 7.136 10.711 1.00 92.31 72 LEU A O 1
ATOM 565 N N . VAL A 1 73 ? -0.641 5.934 9.578 1.00 90.69 73 VAL A N 1
ATOM 566 C CA . VAL A 1 73 ? -0.300 6.937 8.565 1.00 90.69 73 VAL A CA 1
ATOM 567 C C . VAL A 1 73 ? -0.193 6.244 7.208 1.00 90.69 73 VAL A C 1
ATOM 569 O O . VAL A 1 73 ? 0.307 5.124 7.092 1.00 90.69 73 VAL A O 1
ATOM 572 N N . ARG A 1 74 ? -0.679 6.902 6.152 1.00 87.88 74 ARG A N 1
ATOM 573 C CA . ARG A 1 74 ? -0.456 6.439 4.776 1.00 87.88 74 ARG A CA 1
ATOM 574 C C . ARG A 1 74 ? 0.925 6.888 4.316 1.00 87.88 74 ARG A C 1
ATOM 576 O O . ARG A 1 74 ? 1.296 8.034 4.529 1.00 87.88 74 ARG A O 1
ATOM 583 N N . ILE A 1 75 ? 1.656 5.979 3.687 1.00 90.62 75 ILE A N 1
ATOM 584 C CA . ILE A 1 75 ? 3.002 6.242 3.182 1.00 90.62 75 ILE A CA 1
ATOM 585 C C . ILE A 1 75 ? 2.904 6.553 1.692 1.00 90.62 75 ILE A C 1
ATOM 587 O O . ILE A 1 75 ? 2.246 5.814 0.954 1.00 90.62 75 ILE A O 1
ATOM 591 N N . ASP A 1 76 ? 3.591 7.609 1.274 1.00 92.25 76 ASP A N 1
ATOM 592 C CA . ASP A 1 76 ? 3.795 7.930 -0.133 1.00 92.25 76 ASP A CA 1
ATOM 593 C C . ASP A 1 76 ? 5.065 7.251 -0.645 1.00 92.25 76 ASP A C 1
ATOM 595 O O . ASP A 1 76 ? 6.106 7.264 0.012 1.00 92.25 76 ASP A O 1
ATOM 599 N N . ILE A 1 77 ? 4.978 6.668 -1.838 1.00 92.25 77 ILE A N 1
ATOM 600 C CA . ILE A 1 77 ? 6.128 6.099 -2.539 1.00 92.25 77 ILE A CA 1
ATOM 601 C C . ILE A 1 77 ? 6.585 7.113 -3.580 1.00 92.25 77 ILE A C 1
ATOM 603 O O . ILE A 1 77 ? 5.775 7.595 -4.372 1.00 92.25 77 ILE A O 1
ATOM 607 N N . ARG A 1 78 ? 7.878 7.439 -3.574 1.00 93.69 78 ARG A N 1
ATOM 608 C CA . ARG A 1 78 ? 8.497 8.349 -4.540 1.00 93.69 78 ARG A CA 1
ATOM 609 C C . ARG A 1 78 ? 9.727 7.690 -5.142 1.00 93.69 78 ARG A C 1
ATOM 611 O O . ARG A 1 78 ? 10.528 7.118 -4.410 1.00 93.69 78 ARG A O 1
ATOM 618 N N . GLN A 1 79 ? 9.841 7.791 -6.458 1.00 93.44 79 GLN A N 1
ATOM 619 C CA . GLN A 1 79 ? 10.980 7.334 -7.242 1.00 93.44 79 GLN A CA 1
ATOM 620 C C . GLN A 1 79 ? 11.144 8.278 -8.441 1.00 93.44 79 GLN A C 1
ATOM 622 O O . GLN A 1 79 ? 10.164 8.878 -8.893 1.00 93.44 79 GLN A O 1
ATOM 627 N N . GLU A 1 80 ? 12.371 8.464 -8.918 1.00 95.19 80 GLU A N 1
ATOM 628 C CA . GLU A 1 80 ? 12.640 9.322 -10.075 1.00 95.19 80 GLU A CA 1
ATOM 629 C C . GLU A 1 80 ? 12.179 8.677 -11.392 1.00 95.19 80 GLU A C 1
ATOM 631 O O . GLU A 1 80 ? 12.192 7.456 -11.562 1.00 95.19 80 GLU A O 1
ATOM 636 N N . SER A 1 81 ? 11.773 9.506 -12.357 1.00 94.06 81 SER A N 1
ATOM 637 C CA . SER A 1 81 ? 11.280 9.044 -13.663 1.00 94.06 81 SER A CA 1
ATOM 638 C C . SER A 1 81 ? 12.331 8.265 -14.458 1.00 94.06 81 SER A C 1
ATOM 640 O O . SER A 1 81 ? 11.978 7.339 -15.195 1.00 94.06 81 SER A O 1
ATOM 642 N N . THR A 1 82 ? 13.612 8.599 -14.287 1.00 95.50 82 THR A N 1
ATOM 643 C CA . THR A 1 82 ? 14.742 7.913 -14.928 1.00 95.50 82 THR A CA 1
ATOM 644 C C . THR A 1 82 ? 14.746 6.426 -14.581 1.00 95.50 82 THR A C 1
ATOM 646 O O . THR A 1 82 ? 14.744 5.594 -15.483 1.00 95.50 82 THR A O 1
ATOM 649 N N . ARG A 1 83 ? 14.567 6.077 -13.300 1.00 96.69 83 ARG A N 1
ATOM 650 C CA . ARG A 1 83 ? 14.544 4.685 -12.813 1.00 96.69 83 ARG A CA 1
ATOM 651 C C . ARG A 1 83 ? 13.436 3.851 -13.451 1.00 96.69 83 ARG A C 1
ATOM 653 O O . ARG A 1 83 ? 13.628 2.671 -13.737 1.00 96.69 83 ARG A O 1
ATOM 660 N N . HIS A 1 84 ? 12.273 4.457 -13.698 1.00 96.94 84 HIS A N 1
ATOM 661 C CA . HIS A 1 84 ? 11.167 3.803 -14.404 1.00 96.94 84 HIS A CA 1
ATOM 662 C C . HIS A 1 84 ? 11.454 3.623 -15.899 1.00 96.94 84 HIS A C 1
ATOM 664 O O . HIS A 1 84 ? 11.082 2.602 -16.479 1.00 96.94 84 HIS A O 1
ATOM 670 N N . THR A 1 85 ? 12.115 4.606 -16.510 1.00 97.06 85 THR A N 1
ATOM 671 C CA . THR A 1 85 ? 12.480 4.595 -17.931 1.00 97.06 85 THR A CA 1
ATOM 672 C C . THR A 1 85 ? 13.529 3.524 -18.217 1.00 97.06 85 THR A C 1
ATOM 674 O O . THR A 1 85 ? 13.323 2.715 -19.117 1.00 97.06 85 THR A O 1
ATOM 677 N N . GLU A 1 86 ? 14.574 3.443 -17.393 1.00 97.00 86 GLU A N 1
ATOM 678 C CA . GLU A 1 86 ? 15.603 2.395 -17.443 1.00 97.00 86 GLU A CA 1
ATOM 679 C C . GLU A 1 86 ? 14.997 1.000 -17.253 1.00 97.00 86 GLU A C 1
ATOM 681 O O . GLU A 1 86 ? 15.279 0.083 -18.022 1.00 97.00 86 GLU A O 1
ATOM 686 N N . ALA A 1 87 ? 14.098 0.841 -16.272 1.00 97.12 87 ALA A N 1
ATOM 687 C CA . ALA A 1 87 ? 13.428 -0.432 -16.019 1.00 97.12 87 ALA A CA 1
ATOM 688 C C . ALA A 1 87 ? 12.587 -0.894 -17.222 1.00 97.12 87 ALA A C 1
ATOM 690 O O . ALA A 1 87 ? 12.644 -2.062 -17.609 1.00 97.12 87 ALA A O 1
ATOM 691 N N . LEU A 1 88 ? 11.822 0.011 -17.844 1.00 97.00 88 LEU A N 1
ATOM 692 C CA . LEU A 1 88 ? 11.065 -0.288 -19.066 1.00 97.00 88 LEU A CA 1
ATOM 693 C C . LEU A 1 88 ? 11.979 -0.545 -20.273 1.00 97.00 88 LEU A C 1
ATOM 695 O O . LEU A 1 88 ? 11.684 -1.431 -21.080 1.00 97.00 88 LEU A O 1
ATOM 699 N N . GLY A 1 89 ? 13.097 0.175 -20.379 1.00 97.19 89 GLY A N 1
ATOM 700 C CA . GLY A 1 89 ? 14.154 -0.074 -21.361 1.00 97.19 89 GLY A CA 1
ATOM 701 C C . GLY A 1 89 ? 14.699 -1.489 -21.252 1.00 97.19 89 GLY A C 1
ATOM 702 O O . GLY A 1 89 ? 14.696 -2.244 -22.222 1.00 97.19 89 GLY A O 1
ATOM 703 N N . GLU A 1 90 ? 15.074 -1.903 -20.046 1.00 97.50 90 GLU A N 1
ATOM 704 C CA . GLU A 1 90 ? 15.600 -3.241 -19.795 1.00 97.50 90 GLU A CA 1
ATOM 705 C C . GLU A 1 90 ? 14.578 -4.335 -20.140 1.00 97.50 90 GLU A C 1
ATOM 707 O O . GLU A 1 90 ? 14.923 -5.311 -20.808 1.00 97.50 90 GLU A O 1
ATOM 712 N N . ILE A 1 91 ? 13.306 -4.138 -19.765 1.00 96.38 91 ILE A N 1
ATOM 713 C CA . ILE A 1 91 ? 12.205 -5.058 -20.102 1.00 96.38 91 ILE A CA 1
ATOM 714 C C . ILE A 1 91 ? 12.044 -5.184 -21.621 1.00 96.38 91 ILE A C 1
ATOM 716 O O . ILE A 1 91 ? 11.962 -6.293 -22.151 1.00 96.38 91 ILE A O 1
ATOM 720 N N . THR A 1 92 ? 11.975 -4.058 -22.333 1.00 96.75 92 THR A N 1
ATOM 721 C CA . THR A 1 92 ? 11.730 -4.048 -23.786 1.00 96.75 92 THR A CA 1
ATOM 722 C C . THR A 1 92 ? 12.896 -4.640 -24.572 1.00 96.75 92 THR A C 1
ATOM 724 O O . THR A 1 92 ? 12.650 -5.418 -25.502 1.00 96.75 92 THR A O 1
ATOM 727 N N . ARG A 1 93 ? 14.142 -4.378 -24.147 1.00 96.19 93 ARG A N 1
ATOM 728 C CA . ARG A 1 93 ? 15.351 -4.984 -24.726 1.00 96.19 93 ARG A CA 1
ATOM 729 C C . ARG A 1 93 ? 15.379 -6.490 -24.498 1.00 96.19 93 ARG A C 1
ATOM 731 O O . ARG A 1 93 ? 15.592 -7.243 -25.446 1.00 96.19 93 ARG A O 1
ATOM 738 N N . TYR A 1 94 ? 15.096 -6.940 -23.274 1.00 95.56 94 TYR A N 1
ATOM 739 C CA . TYR A 1 94 ? 15.052 -8.367 -22.940 1.00 95.56 94 TYR A CA 1
ATOM 740 C C . TYR A 1 94 ? 13.996 -9.130 -23.756 1.00 95.56 94 TYR A C 1
ATOM 742 O O . TYR A 1 94 ? 14.230 -10.259 -24.183 1.00 95.56 94 TYR A O 1
ATOM 750 N N . LEU A 1 95 ? 12.841 -8.510 -24.011 1.00 94.50 95 LEU A N 1
ATOM 751 C CA . LEU A 1 95 ? 11.758 -9.102 -24.800 1.00 94.50 95 LEU A CA 1
ATOM 752 C C . LEU A 1 95 ? 11.968 -9.011 -26.323 1.00 94.50 95 LEU A C 1
ATOM 754 O O . LEU A 1 95 ? 11.137 -9.525 -27.071 1.00 94.50 95 LEU A O 1
ATOM 758 N N . GLY A 1 96 ? 13.030 -8.345 -26.791 1.00 94.44 96 GLY A N 1
ATOM 759 C CA . GLY A 1 96 ? 13.280 -8.115 -28.218 1.00 94.44 96 GLY A CA 1
ATOM 760 C C . GLY A 1 96 ? 12.272 -7.170 -28.885 1.00 94.44 96 GLY A C 1
ATOM 761 O O . GLY A 1 96 ? 12.101 -7.219 -30.100 1.00 94.44 96 GLY A O 1
ATOM 762 N N . ILE A 1 97 ? 11.580 -6.330 -28.106 1.00 94.81 97 ILE A N 1
ATOM 763 C CA . ILE A 1 97 ? 10.574 -5.370 -28.603 1.00 94.81 97 ILE A CA 1
ATOM 764 C C . ILE A 1 97 ? 11.254 -4.102 -29.137 1.00 94.81 97 ILE A C 1
ATOM 766 O O . ILE A 1 97 ? 10.741 -3.452 -30.046 1.00 94.81 97 ILE A O 1
ATOM 770 N N . GLY A 1 98 ? 12.405 -3.748 -28.566 1.00 94.75 98 GLY A N 1
ATOM 771 C CA . GLY A 1 98 ? 13.167 -2.548 -28.889 1.00 94.75 98 GLY A CA 1
ATOM 772 C C . GLY A 1 98 ? 13.802 -1.956 -27.638 1.00 94.75 98 GLY A C 1
ATOM 773 O O . GLY A 1 98 ? 13.871 -2.618 -26.607 1.00 94.75 98 GLY A O 1
ATOM 774 N N . ASP A 1 99 ? 14.252 -0.709 -27.732 1.00 96.06 99 ASP A N 1
ATOM 775 C CA . ASP A 1 99 ? 14.821 0.029 -26.610 1.00 96.06 99 ASP A CA 1
ATOM 776 C C . ASP A 1 99 ? 13.940 1.231 -26.252 1.00 96.06 99 ASP A C 1
ATOM 778 O O . ASP A 1 99 ? 14.027 2.282 -26.893 1.00 96.06 99 ASP A O 1
ATOM 782 N N . TYR A 1 100 ? 13.100 1.066 -25.223 1.00 97.31 100 TYR A N 1
ATOM 783 C CA . TYR A 1 100 ? 12.172 2.101 -24.752 1.00 97.31 100 TYR A CA 1
ATOM 784 C C . TYR A 1 100 ? 12.859 3.442 -24.467 1.00 97.31 100 TYR A C 1
ATOM 786 O O . TYR A 1 100 ? 12.253 4.489 -24.675 1.00 97.31 100 TYR A O 1
ATOM 794 N N . GLU A 1 101 ? 14.114 3.446 -24.013 1.00 95.56 101 GLU A N 1
ATOM 795 C CA . GLU A 1 101 ? 14.833 4.677 -23.657 1.00 95.56 101 GLU A CA 1
ATOM 796 C C . GLU A 1 101 ? 15.061 5.571 -24.883 1.00 95.56 101 GLU A C 1
ATOM 798 O O . GLU A 1 101 ? 14.874 6.789 -24.804 1.00 95.56 101 GLU A O 1
ATOM 803 N N . SER A 1 102 ? 15.365 4.939 -26.021 1.00 96.75 102 SER A N 1
ATOM 804 C CA . SER A 1 102 ? 15.649 5.578 -27.311 1.00 96.75 102 SER A CA 1
ATOM 805 C C . SER A 1 102 ? 14.409 6.066 -28.070 1.00 96.75 102 SER A C 1
ATOM 807 O O . SER A 1 102 ? 14.531 6.808 -29.045 1.00 96.75 102 SER A O 1
ATOM 809 N N . TRP A 1 103 ? 13.213 5.643 -27.655 1.00 97.69 103 TRP A N 1
ATOM 810 C CA . TRP A 1 103 ? 11.971 5.963 -28.353 1.00 97.69 103 TRP A CA 1
ATOM 811 C C . TRP A 1 103 ? 11.565 7.428 -28.206 1.00 97.69 103 TRP A C 1
ATOM 813 O O . TRP A 1 103 ? 11.793 8.064 -27.169 1.00 97.69 103 TRP A O 1
ATOM 823 N N . SER A 1 104 ? 10.887 7.938 -29.239 1.00 97.94 104 SER A N 1
ATOM 824 C CA . SER A 1 104 ? 10.209 9.229 -29.160 1.00 97.94 104 SER A CA 1
ATOM 825 C C . SER A 1 104 ? 9.091 9.181 -28.112 1.00 97.94 104 SER A C 1
ATOM 827 O O . SER A 1 104 ? 8.570 8.118 -27.775 1.00 97.94 104 SER A O 1
ATOM 829 N N . GLU A 1 105 ? 8.685 10.341 -27.599 1.00 97.56 105 GLU A N 1
ATOM 830 C CA . GLU A 1 105 ? 7.599 10.414 -26.615 1.00 97.56 105 GLU A CA 1
ATOM 831 C C . GLU A 1 105 ? 6.274 9.847 -27.163 1.00 97.56 105 GLU A C 1
ATOM 833 O O . GLU A 1 105 ? 5.551 9.151 -26.452 1.00 97.56 105 GLU A O 1
ATOM 838 N N . ALA A 1 106 ? 5.985 10.066 -28.451 1.00 98.06 106 ALA A N 1
ATOM 839 C CA . ALA A 1 106 ? 4.812 9.496 -29.113 1.00 98.06 106 ALA A CA 1
ATOM 840 C C . ALA A 1 106 ? 4.850 7.957 -29.129 1.00 98.06 106 ALA A C 1
ATOM 842 O O . ALA A 1 106 ? 3.846 7.310 -28.823 1.00 98.06 106 ALA A O 1
ATOM 843 N N . ASP A 1 107 ? 6.014 7.368 -29.416 1.00 97.56 107 ASP A N 1
ATOM 844 C CA . ASP A 1 107 ? 6.190 5.911 -29.435 1.00 97.56 107 ASP A CA 1
ATOM 845 C C . ASP A 1 107 ? 6.094 5.311 -28.025 1.00 97.56 107 ASP A C 1
ATOM 847 O O . ASP A 1 107 ? 5.455 4.272 -27.831 1.00 97.56 107 ASP A O 1
ATOM 851 N N . LYS A 1 108 ? 6.658 5.996 -27.017 1.00 97.81 108 LYS A N 1
ATOM 852 C CA . LYS A 1 108 ? 6.536 5.622 -25.598 1.00 97.81 108 LYS A CA 1
ATOM 853 C C . LYS A 1 108 ? 5.073 5.561 -25.168 1.00 97.81 108 LYS A C 1
ATOM 855 O O . LYS A 1 108 ? 4.635 4.549 -24.619 1.00 97.81 108 LYS A O 1
ATOM 860 N N . GLN A 1 109 ? 4.295 6.602 -25.466 1.00 98.19 109 GLN A N 1
ATOM 861 C CA . GLN A 1 109 ? 2.869 6.641 -25.138 1.00 98.19 109 GLN A CA 1
ATOM 862 C C . GLN A 1 109 ? 2.079 5.554 -25.871 1.00 98.19 109 GLN A C 1
ATOM 864 O O . GLN A 1 109 ? 1.288 4.848 -25.242 1.00 98.19 109 GLN A O 1
ATOM 869 N N . ALA A 1 110 ? 2.320 5.369 -27.173 1.00 97.56 110 ALA A N 1
ATOM 870 C CA . ALA A 1 110 ? 1.651 4.338 -27.963 1.00 97.56 110 ALA A CA 1
ATOM 871 C C . ALA A 1 110 ? 1.920 2.929 -27.407 1.00 97.56 110 ALA A C 1
ATOM 873 O O . ALA A 1 110 ? 0.989 2.129 -27.261 1.00 97.56 110 ALA A O 1
ATOM 874 N N . PHE A 1 111 ? 3.171 2.640 -27.034 1.00 96.94 111 PHE A N 1
ATOM 875 C CA . PHE A 1 111 ? 3.541 1.393 -26.372 1.00 96.94 111 PHE A CA 1
ATOM 876 C C . PHE A 1 111 ? 2.822 1.219 -25.032 1.00 96.94 111 PHE A C 1
ATOM 878 O O . PHE A 1 111 ? 2.172 0.195 -24.819 1.00 96.94 111 PHE A O 1
ATOM 885 N N . LEU A 1 112 ? 2.889 2.217 -24.145 1.00 97.44 112 LEU A N 1
ATOM 886 C CA . LEU A 1 112 ? 2.280 2.133 -22.816 1.00 97.44 112 LEU A CA 1
ATOM 887 C C . LEU A 1 112 ? 0.765 1.927 -22.893 1.00 97.44 112 LEU A C 1
ATOM 889 O O . LEU A 1 112 ? 0.235 1.058 -22.206 1.00 97.44 112 LEU A O 1
ATOM 893 N N . ILE A 1 113 ? 0.064 2.670 -23.753 1.00 97.56 113 ILE A N 1
ATOM 894 C CA . ILE A 1 113 ? -1.388 2.532 -23.935 1.00 97.56 113 ILE A CA 1
ATOM 895 C C . ILE A 1 113 ? -1.736 1.129 -24.444 1.00 97.56 113 ILE A C 1
ATOM 897 O O . ILE A 1 113 ? -2.701 0.521 -23.972 1.00 97.56 113 ILE A O 1
ATOM 901 N N . ARG A 1 114 ? -0.952 0.591 -25.385 1.00 96.12 114 ARG A N 1
ATOM 902 C CA . ARG A 1 114 ? -1.157 -0.765 -25.902 1.00 96.12 114 ARG A CA 1
ATOM 903 C C . ARG A 1 114 ? -0.978 -1.815 -24.808 1.00 96.12 114 ARG A C 1
ATOM 905 O O . ARG A 1 114 ? -1.852 -2.665 -24.643 1.00 96.12 114 ARG A O 1
ATOM 912 N N . GLU A 1 115 ? 0.119 -1.754 -24.055 1.00 96.25 115 GLU A N 1
ATOM 913 C CA . GLU A 1 115 ? 0.409 -2.745 -23.012 1.00 96.25 115 GLU A CA 1
ATOM 914 C C . GLU A 1 115 ? -0.532 -2.620 -21.803 1.00 96.25 115 GLU A C 1
ATOM 916 O O . GLU A 1 115 ? -0.930 -3.638 -21.244 1.00 96.25 115 GLU A O 1
ATOM 921 N N . LEU A 1 116 ? -0.978 -1.410 -21.440 1.00 96.25 116 LEU A N 1
ATOM 922 C CA . LEU A 1 116 ? -1.969 -1.200 -20.372 1.00 96.25 116 LEU A CA 1
ATOM 923 C C . LEU A 1 116 ? -3.342 -1.805 -20.701 1.00 96.25 116 LEU A C 1
ATOM 925 O O . LEU A 1 116 ? -4.046 -2.251 -19.796 1.00 96.25 116 LEU A O 1
ATOM 929 N N . ASN A 1 117 ? -3.722 -1.844 -21.981 1.00 95.56 117 ASN A N 1
ATOM 930 C CA . ASN A 1 117 ? -4.960 -2.486 -22.439 1.00 95.56 117 ASN A CA 1
ATOM 931 C C . ASN A 1 117 ? -4.798 -3.993 -22.707 1.00 95.56 117 ASN A C 1
ATOM 933 O O . ASN A 1 117 ? -5.786 -4.713 -22.887 1.00 95.56 117 ASN A O 1
ATOM 937 N N . SER A 1 118 ? -3.561 -4.488 -22.742 1.00 94.88 118 SER A N 1
ATOM 938 C CA . SER A 1 118 ? -3.267 -5.892 -22.993 1.00 94.88 118 SER A CA 1
ATOM 939 C C . SER A 1 118 ? -3.606 -6.754 -21.777 1.00 94.88 118 SER A C 1
ATOM 941 O O . SER A 1 118 ? -3.231 -6.468 -20.644 1.00 94.88 118 SER A O 1
ATOM 943 N N . LYS A 1 119 ? -4.278 -7.887 -22.012 1.00 93.62 119 LYS A N 1
ATOM 944 C CA . LYS A 1 119 ? -4.472 -8.933 -20.989 1.00 93.62 119 LYS A CA 1
ATOM 945 C C . LYS A 1 119 ? -3.266 -9.869 -20.875 1.00 93.62 119 LYS A C 1
ATOM 947 O O . LYS A 1 119 ? -3.211 -10.692 -19.960 1.00 93.62 119 LYS A O 1
ATOM 952 N N . ARG A 1 120 ? -2.328 -9.798 -21.828 1.00 92.88 120 ARG A N 1
ATOM 953 C CA . ARG A 1 120 ? -1.124 -10.628 -21.835 1.00 92.88 120 ARG A CA 1
ATOM 954 C C . ARG A 1 120 ? -0.108 -10.032 -20.854 1.00 92.88 120 ARG A C 1
ATOM 956 O O . ARG A 1 120 ? 0.210 -8.855 -20.978 1.00 92.88 120 ARG A O 1
ATOM 963 N N . PRO A 1 121 ? 0.447 -10.824 -19.919 1.00 92.38 121 PRO A N 1
ATOM 964 C CA . PRO A 1 121 ? 1.497 -10.340 -19.031 1.00 92.38 121 PRO A CA 1
ATOM 965 C C . PRO A 1 121 ? 2.743 -9.904 -19.810 1.00 92.38 121 PRO A C 1
ATOM 967 O O . PRO A 1 121 ? 3.281 -10.693 -20.589 1.00 92.38 121 PRO A O 1
ATOM 970 N N . LEU A 1 122 ? 3.200 -8.674 -19.561 1.00 92.38 122 LEU A N 1
ATOM 971 C CA . LEU A 1 122 ? 4.439 -8.134 -20.126 1.00 92.38 122 LEU A CA 1
ATOM 972 C C . LEU A 1 122 ? 5.679 -8.658 -19.386 1.00 92.38 122 LEU A C 1
ATOM 974 O O . LEU A 1 122 ? 6.667 -9.024 -20.010 1.00 92.38 122 LEU A O 1
ATOM 978 N N . LEU A 1 123 ? 5.625 -8.720 -18.051 1.00 93.56 123 LEU A N 1
ATOM 979 C CA . LEU A 1 123 ? 6.764 -9.132 -17.229 1.00 93.56 123 LEU A CA 1
ATOM 980 C C . LEU A 1 123 ? 7.050 -10.638 -17.384 1.00 93.56 123 LEU A C 1
ATOM 982 O O . LEU A 1 123 ? 6.164 -11.455 -17.091 1.00 93.56 123 LEU A O 1
ATOM 986 N N . PRO A 1 124 ? 8.274 -11.032 -17.785 1.00 90.50 124 PRO A N 1
ATOM 987 C CA . PRO A 1 124 ? 8.663 -12.436 -17.819 1.00 90.50 124 PRO A CA 1
ATOM 988 C C . PRO A 1 124 ? 8.632 -13.054 -16.415 1.00 90.50 124 PRO A C 1
ATOM 990 O O . PRO A 1 124 ? 8.984 -12.412 -15.427 1.00 90.50 124 PRO A O 1
ATOM 993 N N . ARG A 1 125 ? 8.230 -14.327 -16.312 1.00 86.06 125 ARG A N 1
ATOM 994 C CA . ARG A 1 125 ? 8.129 -15.021 -15.012 1.00 86.06 125 ARG A CA 1
ATOM 995 C C . ARG A 1 125 ? 9.488 -15.371 -14.405 1.00 86.06 125 ARG A C 1
ATOM 997 O O . ARG A 1 125 ? 9.638 -15.285 -13.192 1.00 86.06 125 ARG A O 1
ATOM 1004 N N . ASN A 1 126 ? 10.437 -15.764 -15.250 1.00 87.69 126 ASN A N 1
ATOM 1005 C CA . ASN A 1 126 ? 11.773 -16.210 -14.863 1.00 87.69 126 ASN A CA 1
ATOM 1006 C C . ASN A 1 126 ? 12.798 -15.303 -15.544 1.00 87.69 126 ASN A C 1
ATOM 1008 O O . ASN A 1 126 ? 13.395 -15.679 -16.549 1.00 87.69 126 ASN A O 1
ATOM 1012 N N . TRP A 1 127 ? 12.928 -14.081 -15.039 1.00 92.62 127 TRP A N 1
ATOM 1013 C CA . TRP A 1 127 ? 13.889 -13.104 -15.535 1.00 92.62 127 TRP A CA 1
ATOM 1014 C C . TRP A 1 127 ? 14.708 -12.548 -14.376 1.00 92.62 127 TRP A C 1
ATOM 1016 O O . TRP A 1 127 ? 14.170 -12.275 -13.302 1.00 92.62 127 TRP A O 1
ATOM 1026 N N . GLU A 1 128 ? 16.008 -12.403 -14.611 1.00 94.31 128 GLU A N 1
ATOM 1027 C CA . GLU A 1 128 ? 16.961 -11.800 -13.688 1.00 94.31 128 GLU A CA 1
ATOM 1028 C C . GLU A 1 128 ? 17.327 -10.398 -14.192 1.00 94.31 128 GLU A C 1
ATOM 1030 O O . GLU A 1 128 ? 18.267 -10.259 -14.974 1.00 94.31 128 GLU A O 1
ATOM 1035 N N . PRO A 1 129 ? 16.578 -9.358 -13.782 1.00 95.69 129 PRO A N 1
ATOM 1036 C CA . PRO A 1 129 ? 16.932 -7.985 -14.101 1.00 95.69 129 PRO A CA 1
ATOM 1037 C C . PRO A 1 129 ? 18.164 -7.526 -13.318 1.00 95.69 129 PRO A C 1
ATOM 1039 O O . PRO A 1 129 ? 18.531 -8.132 -12.295 1.00 95.69 129 PRO A O 1
ATOM 1042 N N . SER A 1 130 ? 18.728 -6.396 -13.744 1.00 96.88 130 SER A N 1
ATOM 1043 C CA . SER A 1 130 ? 19.687 -5.611 -12.964 1.00 96.88 130 SER A CA 1
ATOM 1044 C C . SER A 1 130 ? 19.155 -5.297 -11.557 1.00 96.88 130 SER A C 1
ATOM 1046 O O . SER A 1 130 ? 17.948 -5.324 -11.302 1.00 96.88 130 SER A O 1
ATOM 1048 N N . ASN A 1 131 ? 20.054 -4.995 -10.614 1.00 96.88 131 ASN A N 1
ATOM 1049 C CA . ASN A 1 131 ? 19.660 -4.658 -9.238 1.00 96.88 131 ASN A CA 1
ATOM 1050 C C . ASN A 1 131 ? 18.715 -3.452 -9.195 1.00 96.88 131 ASN A C 1
ATOM 1052 O O . ASN A 1 131 ? 17.730 -3.460 -8.457 1.00 96.88 131 ASN A O 1
ATOM 1056 N N . ASP A 1 132 ? 18.991 -2.467 -10.039 1.00 96.44 132 ASP A N 1
ATOM 1057 C CA . ASP A 1 132 ? 18.221 -1.244 -10.157 1.00 96.44 132 ASP A CA 1
ATOM 1058 C C . ASP A 1 132 ? 16.804 -1.541 -10.654 1.00 96.44 132 ASP A C 1
ATOM 1060 O O . ASP A 1 132 ? 15.820 -1.133 -10.025 1.00 96.44 132 ASP A O 1
ATOM 1064 N N . THR A 1 133 ? 16.651 -2.292 -11.742 1.00 96.88 133 THR A N 1
ATOM 1065 C CA . THR A 1 133 ? 15.328 -2.679 -12.256 1.00 96.88 133 THR A CA 1
ATOM 1066 C C . THR A 1 133 ? 14.593 -3.615 -11.294 1.00 96.88 133 THR A C 1
ATOM 1068 O O . THR A 1 133 ? 13.377 -3.499 -11.109 1.00 96.88 133 THR A O 1
ATOM 1071 N N . ARG A 1 134 ? 15.317 -4.508 -10.608 1.00 96.69 134 ARG A N 1
ATOM 1072 C CA . ARG A 1 134 ? 14.754 -5.397 -9.582 1.00 96.69 134 ARG A CA 1
ATOM 1073 C C . ARG A 1 134 ? 14.125 -4.622 -8.431 1.00 96.69 134 ARG A C 1
ATOM 1075 O O . ARG A 1 134 ? 13.039 -4.999 -7.995 1.00 96.69 134 ARG A O 1
ATOM 1082 N N . GLU A 1 135 ? 14.785 -3.572 -7.946 1.00 96.81 135 GLU A N 1
ATOM 1083 C CA . GLU A 1 135 ? 14.265 -2.717 -6.872 1.00 96.81 135 GLU A CA 1
ATOM 1084 C C . GLU A 1 135 ? 12.915 -2.110 -7.267 1.00 96.81 135 GLU A C 1
ATOM 1086 O O . GLU A 1 135 ? 11.932 -2.304 -6.551 1.00 96.81 135 GLU A O 1
ATOM 1091 N N . VAL A 1 136 ? 12.829 -1.499 -8.454 1.00 96.94 136 VAL A N 1
ATOM 1092 C CA . VAL A 1 136 ? 11.592 -0.883 -8.965 1.00 96.94 136 VAL A CA 1
ATOM 1093 C C . VAL A 1 136 ? 10.448 -1.905 -9.014 1.00 96.94 136 VAL A C 1
ATOM 1095 O O . VAL A 1 136 ? 9.339 -1.645 -8.533 1.00 96.94 136 VAL A O 1
ATOM 1098 N N . LEU A 1 137 ? 10.717 -3.102 -9.544 1.00 95.75 137 LEU A N 1
ATOM 1099 C CA . LEU A 1 137 ? 9.719 -4.168 -9.659 1.00 95.75 137 LEU A CA 1
ATOM 1100 C C . LEU A 1 137 ? 9.286 -4.727 -8.295 1.00 95.75 137 LEU A C 1
ATOM 1102 O O . LEU A 1 137 ? 8.091 -4.954 -8.067 1.00 95.75 137 LEU A O 1
ATOM 1106 N N . GLU A 1 138 ? 10.224 -4.947 -7.371 1.00 95.12 138 GLU A N 1
ATOM 1107 C CA . GLU A 1 138 ? 9.910 -5.428 -6.022 1.00 95.12 138 GLU A CA 1
ATOM 1108 C C . GLU A 1 138 ? 9.152 -4.373 -5.204 1.00 95.12 138 GLU A C 1
ATOM 1110 O O . GLU A 1 138 ? 8.202 -4.727 -4.497 1.00 95.12 138 GLU A O 1
ATOM 1115 N N . THR A 1 139 ? 9.454 -3.084 -5.372 1.00 95.56 139 THR A N 1
ATOM 1116 C CA . THR A 1 139 ? 8.688 -1.986 -4.768 1.00 95.56 139 THR A CA 1
ATOM 1117 C C . THR A 1 139 ? 7.232 -2.001 -5.245 1.00 95.56 139 THR A C 1
ATOM 1119 O O . THR A 1 139 ? 6.312 -2.063 -4.418 1.00 95.56 139 THR A O 1
ATOM 1122 N N . CYS A 1 140 ? 6.977 -2.093 -6.557 1.00 94.81 140 CYS A N 1
ATOM 1123 C CA . CYS A 1 140 ? 5.616 -2.263 -7.092 1.00 94.81 140 CYS A CA 1
ATOM 1124 C C . CYS A 1 140 ? 4.919 -3.527 -6.552 1.00 94.81 140 CYS A C 1
ATOM 1126 O O . CYS A 1 140 ? 3.727 -3.509 -6.218 1.00 94.81 140 CYS A O 1
ATOM 1128 N N . LYS A 1 141 ? 5.655 -4.632 -6.399 1.00 93.31 141 LYS A N 1
ATOM 1129 C CA . LYS A 1 141 ? 5.136 -5.893 -5.848 1.00 93.31 141 LYS A CA 1
ATOM 1130 C C . LYS A 1 141 ? 4.762 -5.776 -4.370 1.00 93.31 141 LYS A C 1
ATOM 1132 O O . LYS A 1 141 ? 3.768 -6.379 -3.949 1.00 93.31 141 LYS A O 1
ATOM 1137 N N . VAL A 1 142 ? 5.506 -5.007 -3.574 1.00 93.44 142 VAL A N 1
ATOM 1138 C CA . VAL A 1 142 ? 5.150 -4.697 -2.179 1.00 93.44 142 VAL A CA 1
ATOM 1139 C C . VAL A 1 142 ? 3.867 -3.869 -2.123 1.00 93.44 142 VAL A C 1
ATOM 1141 O O . VAL A 1 142 ? 2.964 -4.222 -1.356 1.00 93.44 142 VAL A O 1
ATOM 1144 N N . ILE A 1 143 ? 3.734 -2.846 -2.973 1.00 92.38 143 ILE A N 1
ATOM 1145 C CA . ILE A 1 143 ? 2.515 -2.025 -3.074 1.00 92.38 143 ILE A CA 1
ATOM 1146 C C . ILE A 1 143 ? 1.302 -2.912 -3.400 1.00 92.38 143 ILE A C 1
ATOM 1148 O O . ILE A 1 143 ? 0.304 -2.899 -2.672 1.00 92.38 143 ILE A O 1
ATOM 1152 N N . ALA A 1 144 ? 1.409 -3.764 -4.423 1.00 90.12 144 ALA A N 1
ATOM 1153 C CA . ALA A 1 144 ? 0.328 -4.658 -4.842 1.00 90.12 144 ALA A CA 1
ATOM 1154 C C . ALA A 1 144 ? -0.066 -5.678 -3.755 1.00 90.12 144 ALA A C 1
ATOM 1156 O O . ALA A 1 144 ? -1.252 -5.946 -3.537 1.00 90.12 144 ALA A O 1
ATOM 1157 N N . LYS A 1 145 ? 0.912 -6.232 -3.022 1.00 87.50 145 LYS A N 1
ATOM 1158 C CA . LYS A 1 145 ? 0.655 -7.145 -1.890 1.00 87.50 145 LYS A CA 1
ATOM 1159 C C . LYS A 1 145 ? -0.137 -6.471 -0.766 1.00 87.50 145 LYS A C 1
ATOM 1161 O O . LYS A 1 145 ? -0.915 -7.150 -0.098 1.00 87.50 145 LYS A O 1
ATOM 1166 N N . ARG A 1 146 ? 0.058 -5.165 -0.545 1.00 79.75 146 ARG A N 1
ATOM 1167 C CA . ARG A 1 146 ? -0.669 -4.388 0.474 1.00 79.75 146 ARG A CA 1
ATOM 1168 C C . ARG A 1 146 ? -2.073 -3.998 0.007 1.00 79.75 146 ARG A C 1
ATOM 1170 O O . ARG A 1 146 ? -3.006 -4.093 0.799 1.00 79.75 146 ARG A O 1
ATOM 1177 N N . GLN A 1 147 ? -2.245 -3.633 -1.265 1.00 62.41 147 GLN A N 1
ATOM 1178 C CA . GLN A 1 147 ? -3.551 -3.246 -1.818 1.00 62.41 147 GLN A CA 1
ATOM 1179 C C . GLN A 1 147 ? -4.566 -4.397 -1.862 1.00 62.41 147 GLN A C 1
ATOM 1181 O O . GLN A 1 147 ? -5.741 -4.161 -1.612 1.00 62.41 147 GLN A O 1
ATOM 1186 N N . LYS A 1 148 ? -4.134 -5.651 -2.070 1.00 54.19 148 LYS A N 1
ATOM 1187 C CA . LYS A 1 148 ? -5.034 -6.827 -2.077 1.00 54.19 148 LYS A CA 1
ATOM 1188 C C . LYS A 1 148 ? -5.826 -7.053 -0.776 1.00 54.19 148 LYS A C 1
ATOM 1190 O O . LYS A 1 148 ? -6.744 -7.863 -0.775 1.00 54.19 148 LYS A O 1
ATOM 1195 N N . GLY A 1 149 ? -5.482 -6.378 0.325 1.00 49.31 149 GLY A N 1
ATOM 1196 C CA . GLY A 1 149 ? -6.244 -6.413 1.581 1.00 49.31 149 GLY A CA 1
ATOM 1197 C C . GLY A 1 149 ? -7.281 -5.295 1.739 1.00 49.31 149 GLY A C 1
ATOM 1198 O O . GLY A 1 149 ? -7.963 -5.259 2.762 1.00 49.31 149 GLY A O 1
ATOM 1199 N N . ARG A 1 150 ? -7.391 -4.372 0.777 1.00 44.78 150 ARG A N 1
ATOM 1200 C CA . ARG A 1 150 ? -8.241 -3.179 0.844 1.00 44.78 150 ARG A CA 1
ATOM 1201 C C . ARG A 1 150 ? -9.380 -3.314 -0.168 1.00 44.78 150 ARG A C 1
ATOM 1203 O O . ARG A 1 150 ? -9.128 -3.386 -1.366 1.00 44.78 150 ARG A O 1
ATOM 1210 N N . SER A 1 151 ? -10.619 -3.359 0.313 1.00 36.62 151 SER A N 1
ATOM 1211 C CA . SER A 1 151 ? -11.795 -3.157 -0.539 1.00 36.62 151 SER A CA 1
ATOM 1212 C C . SER A 1 151 ? -11.706 -1.755 -1.161 1.00 36.62 151 SER A C 1
ATOM 1214 O O . SER A 1 151 ? -11.208 -0.842 -0.489 1.00 36.62 151 SER A O 1
ATOM 1216 N N . PRO A 1 152 ? -12.106 -1.563 -2.431 1.00 29.00 152 PRO A N 1
ATOM 1217 C CA . PRO A 1 152 ? -12.056 -0.246 -3.055 1.00 29.00 152 PRO A CA 1
ATOM 1218 C C . PRO A 1 152 ? -12.901 0.745 -2.239 1.00 29.00 152 PRO A C 1
ATOM 1220 O O . PRO A 1 152 ? -13.937 0.346 -1.702 1.00 29.00 152 PRO A O 1
ATOM 1223 N N . PRO A 1 153 ? -12.468 2.011 -2.099 1.00 38.44 153 PRO A N 1
ATOM 1224 C CA . PRO A 1 153 ? -13.330 3.031 -1.523 1.00 38.44 153 PRO A CA 1
ATOM 1225 C C . PRO A 1 153 ? -14.557 3.188 -2.432 1.00 38.44 153 PRO A C 1
ATOM 1227 O O . PRO A 1 153 ? -14.401 3.441 -3.625 1.00 38.44 153 PRO A O 1
ATOM 1230 N N . THR A 1 154 ? -15.745 2.966 -1.868 1.00 37.03 154 THR A N 1
ATOM 1231 C CA . THR A 1 154 ? -17.028 3.420 -2.427 1.00 37.03 154 THR A CA 1
ATOM 1232 C C . THR A 1 154 ? -17.088 4.934 -2.460 1.00 37.03 154 THR A C 1
ATOM 1234 O O . THR A 1 154 ? -16.640 5.531 -1.450 1.00 37.03 154 THR A O 1
#

Organism: Salmonella enterica I (NCBI:txid59201)

Sequence (154 aa):
MRARLMATQSWLEARLKGEKLPKPAGLLTQNEQLWEPLYACYQSLQACGMGIIANGELLDTLRRVKCFGVPLVRIDIRQESTRHTEALGEITRYLGIGDYESWSEADKQAFLIRELNSKRPLLPRNWEPSNDTREVLETCKVIAKRQKGRSPPT

Secondary structure (DSSP, 8-state):
-HHHHHHHHHHHHHHHTT--PPPPTT---SSHHHHHHHHHHHHHHHHTT-HHHIIIIIHHHHHHHHHTTTTSSPPPP---HHHHHHHHHHHHHHTTS--GGGS-HHHHHHHHHHHHH--S--S-SS----HHHHHHHHHHHHHHHHHTTSPPP-

Foldseek 3Di:
DVVLVVLQVVVVVCVVVVHDDDRDPSHDQWLCSVQVVLVVVLVVCVVVVNNVVSVPVSVVVNVQSVVQNPVRDDDDDDDDPVLVLVLVQQLCVVVVNHGSNPD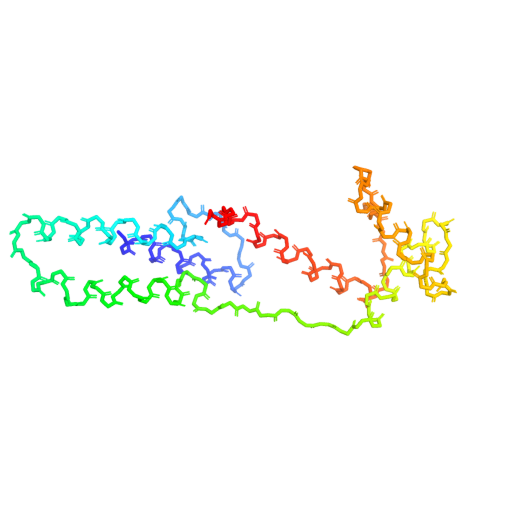DPVVVVVVVVVVVPDPDDSDDPDDDDDPSSVVVVVVVVVVVVSCVSDDDDD

InterPro domains:
  IPR015813 Pyruvate/Phosphoenolpyruvate kinase-like domain superfamily [SSF51621] (1-146)
  IPR021135 Phosphoenolpyruvate carboxylase [PF00311] (1-149)
  IPR021135 Phosphoenolpyruvate carboxylase [PTHR30523] (1-147)